Protein AF-A0A92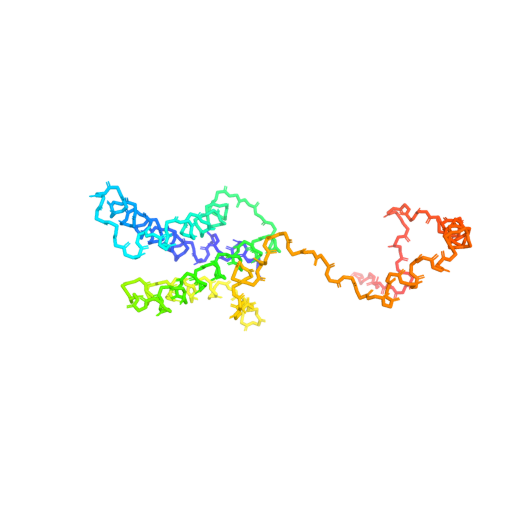8ZD63-F1 (afdb_monomer_lite)

Structure (mmCIF, N/CA/C/O backbone):
data_AF-A0A928ZD63-F1
#
_entry.id   AF-A0A928ZD63-F1
#
loop_
_atom_site.group_PDB
_atom_site.id
_atom_site.type_symbol
_atom_site.label_atom_id
_atom_site.label_alt_id
_atom_s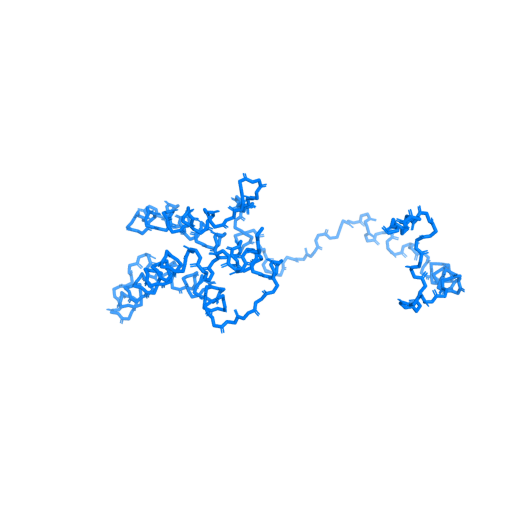ite.label_comp_id
_atom_site.label_asym_id
_atom_site.label_entity_id
_atom_site.label_seq_id
_atom_site.pdbx_PDB_ins_code
_atom_site.Cartn_x
_atom_site.Cartn_y
_atom_site.Cartn_z
_atom_site.occupancy
_atom_site.B_iso_or_equiv
_atom_site.auth_seq_id
_atom_site.auth_comp_id
_atom_site.auth_asym_id
_atom_site.auth_atom_id
_atom_site.pdbx_PDB_model_num
ATOM 1 N N . MET A 1 1 ? 11.138 9.498 -19.751 1.00 66.38 1 MET A N 1
ATOM 2 C CA . MET A 1 1 ? 11.953 9.773 -18.546 1.00 66.38 1 MET A CA 1
ATOM 3 C C . MET A 1 1 ? 11.825 8.551 -17.650 1.00 66.38 1 MET A C 1
ATOM 5 O O . MET A 1 1 ? 10.727 8.013 -17.604 1.00 66.38 1 MET A O 1
ATOM 9 N N . SER A 1 2 ? 12.910 8.056 -17.050 1.00 85.00 2 SER A N 1
ATOM 10 C CA . SER A 1 2 ? 12.847 6.852 -16.200 1.00 85.00 2 SER A CA 1
ATOM 11 C C . SER A 1 2 ? 11.986 7.124 -14.963 1.00 85.00 2 SER A C 1
ATOM 13 O O . SER A 1 2 ? 12.165 8.154 -14.314 1.00 85.00 2 SER A O 1
ATOM 15 N N . LEU A 1 3 ? 11.073 6.208 -14.628 1.00 84.75 3 LEU A N 1
ATOM 16 C CA . LEU A 1 3 ? 10.198 6.318 -13.454 1.00 84.75 3 LEU A CA 1
ATOM 17 C C . LEU A 1 3 ? 11.019 6.472 -12.169 1.00 84.75 3 LEU A C 1
ATOM 19 O O . LEU A 1 3 ? 10.741 7.334 -11.334 1.00 84.75 3 LEU A O 1
ATOM 23 N N . TYR A 1 4 ? 12.067 5.659 -12.025 1.00 85.69 4 TYR A N 1
ATOM 24 C CA . TYR A 1 4 ? 12.961 5.743 -10.877 1.00 85.69 4 TYR A CA 1
ATOM 25 C C . TYR A 1 4 ? 13.639 7.118 -10.785 1.00 85.69 4 TYR A C 1
ATOM 27 O O . TYR A 1 4 ? 13.755 7.685 -9.695 1.00 85.69 4 TYR A O 1
ATOM 35 N N . TYR A 1 5 ? 14.053 7.675 -11.925 1.00 86.69 5 TYR A N 1
ATOM 36 C CA . TYR A 1 5 ? 14.633 9.013 -11.987 1.00 86.69 5 TYR A CA 1
ATOM 37 C C . TYR A 1 5 ? 13.623 10.083 -11.558 1.00 86.69 5 TYR A C 1
ATOM 39 O O . TYR A 1 5 ? 13.934 10.880 -10.677 1.00 86.69 5 TYR A O 1
ATOM 47 N N . THR A 1 6 ? 12.400 10.055 -12.092 1.00 86.81 6 THR A N 1
ATOM 48 C CA . THR A 1 6 ? 11.335 11.001 -11.722 1.00 86.81 6 THR A CA 1
ATOM 49 C C . THR A 1 6 ? 11.040 10.967 -10.221 1.00 86.81 6 THR A C 1
ATOM 51 O O . THR A 1 6 ? 10.938 12.016 -9.589 1.00 86.81 6 THR A O 1
ATOM 54 N N . ILE A 1 7 ? 10.996 9.781 -9.604 1.00 88.19 7 ILE A N 1
ATOM 55 C CA . ILE A 1 7 ? 10.794 9.651 -8.151 1.00 88.19 7 ILE A CA 1
ATOM 56 C C . ILE A 1 7 ? 11.975 10.237 -7.361 1.00 88.19 7 ILE A C 1
ATOM 58 O O . ILE A 1 7 ? 11.770 10.910 -6.351 1.00 88.19 7 ILE A O 1
ATOM 62 N N . LYS A 1 8 ? 13.218 9.962 -7.774 1.00 87.25 8 LYS A N 1
ATOM 63 C CA . LYS A 1 8 ? 14.420 10.365 -7.022 1.00 87.25 8 LYS A CA 1
ATOM 64 C C . LYS A 1 8 ? 14.844 11.811 -7.231 1.00 87.25 8 LYS A C 1
ATOM 66 O O . LYS A 1 8 ? 15.512 12.348 -6.350 1.00 87.25 8 LYS A O 1
ATOM 71 N N . ILE A 1 9 ? 14.522 12.397 -8.375 1.00 87.94 9 ILE A N 1
ATOM 72 C CA . ILE A 1 9 ? 15.004 13.724 -8.765 1.00 87.94 9 ILE A CA 1
ATOM 73 C C . ILE A 1 9 ? 13.859 14.729 -8.651 1.00 87.94 9 ILE A C 1
ATOM 75 O O . ILE A 1 9 ? 13.972 15.686 -7.892 1.00 87.94 9 ILE A O 1
ATOM 79 N N . ASP A 1 10 ? 12.737 14.470 -9.324 1.00 88.94 10 ASP A N 1
ATOM 80 C CA . ASP A 1 10 ? 11.667 15.463 -9.481 1.00 88.94 10 ASP A CA 1
ATOM 81 C C . ASP A 1 10 ? 10.646 15.422 -8.334 1.00 88.94 10 ASP A C 1
ATOM 83 O O . ASP A 1 10 ? 10.121 16.451 -7.918 1.00 88.94 10 ASP A O 1
ATOM 87 N N . ARG A 1 11 ? 10.351 14.226 -7.811 1.00 90.75 11 ARG A N 1
ATOM 88 C CA . ARG A 1 11 ? 9.262 13.973 -6.845 1.00 90.75 11 ARG A CA 1
ATOM 89 C C . ARG A 1 11 ? 9.742 13.488 -5.477 1.00 90.75 11 ARG A C 1
ATOM 91 O O . ARG A 1 11 ? 8.980 12.921 -4.693 1.00 90.75 11 ARG A O 1
ATOM 98 N N . TRP A 1 12 ? 11.015 13.707 -5.162 1.00 92.75 12 TRP A N 1
ATOM 99 C CA . TRP A 1 12 ? 11.633 13.127 -3.970 1.00 92.75 12 TRP A CA 1
ATOM 100 C C . TRP A 1 12 ? 11.085 13.687 -2.653 1.00 92.75 12 TRP A C 1
ATOM 102 O O . TRP A 1 12 ? 10.971 12.947 -1.673 1.00 92.75 12 TRP A O 1
ATOM 112 N N . SER A 1 13 ? 10.733 14.976 -2.617 1.00 92.94 13 SER A N 1
ATOM 113 C CA . SER A 1 13 ? 10.070 15.612 -1.469 1.00 92.94 13 SER A CA 1
ATOM 114 C C . SER A 1 13 ? 8.718 14.967 -1.182 1.00 92.94 13 SER A C 1
ATOM 116 O O . SER A 1 13 ? 8.457 14.568 -0.046 1.00 92.94 13 SER A O 1
ATOM 118 N N . ASP A 1 14 ? 7.907 14.802 -2.226 1.00 92.44 14 ASP A N 1
ATOM 119 C CA . ASP A 1 14 ? 6.562 14.235 -2.153 1.00 92.44 14 ASP A CA 1
ATOM 120 C C . ASP A 1 14 ? 6.643 12.781 -1.682 1.00 92.44 14 ASP A C 1
ATOM 122 O O . ASP A 1 14 ? 5.949 12.368 -0.754 1.00 92.44 14 ASP A O 1
ATOM 126 N N . PHE A 1 15 ? 7.579 12.010 -2.243 1.00 92.56 15 PHE A N 1
ATOM 127 C CA . PHE A 1 15 ? 7.801 10.628 -1.833 1.00 92.56 15 PHE A CA 1
ATOM 128 C C . PHE A 1 15 ? 8.262 10.511 -0.372 1.00 92.56 15 PHE A C 1
ATOM 130 O O . PHE A 1 15 ? 7.762 9.661 0.367 1.00 92.56 15 PHE A O 1
ATOM 137 N N . LYS A 1 16 ? 9.170 11.382 0.089 1.00 93.62 16 LYS A N 1
ATOM 138 C CA . LYS A 1 16 ? 9.579 11.428 1.503 1.00 93.62 16 LYS A CA 1
ATOM 139 C C . LYS A 1 16 ? 8.411 11.753 2.429 1.00 93.62 16 LYS A C 1
ATOM 141 O O . LYS A 1 16 ? 8.299 11.111 3.472 1.00 93.62 16 LYS A O 1
ATOM 146 N N . SER A 1 17 ? 7.561 12.704 2.040 1.00 93.06 17 SER A N 1
ATOM 147 C CA . SER A 1 17 ? 6.352 13.062 2.785 1.00 93.06 17 SER A CA 1
ATOM 148 C C . SER A 1 17 ? 5.397 11.872 2.894 1.00 93.06 17 SER A C 1
ATOM 150 O O . SER A 1 17 ? 4.955 11.542 3.992 1.00 93.06 17 SER A O 1
ATOM 152 N N . VAL A 1 18 ? 5.174 11.132 1.802 1.00 93.19 18 VAL A N 1
ATOM 153 C CA . VAL A 1 18 ? 4.355 9.911 1.841 1.00 93.19 18 VAL A CA 1
ATOM 154 C C . VAL A 1 18 ? 4.926 8.896 2.833 1.00 93.19 18 VAL A C 1
ATOM 156 O O . VAL A 1 18 ? 4.207 8.365 3.680 1.00 93.19 18 VAL A O 1
ATOM 159 N N . VAL A 1 19 ? 6.235 8.640 2.773 1.00 93.00 19 VAL A N 1
ATOM 160 C CA . VAL A 1 19 ? 6.908 7.693 3.675 1.00 93.00 19 VAL A CA 1
ATOM 161 C C . VAL A 1 19 ? 6.800 8.123 5.140 1.00 93.00 19 VAL A C 1
ATOM 163 O O . VAL A 1 19 ? 6.591 7.263 6.001 1.00 93.00 19 VAL A O 1
ATOM 166 N N . SER A 1 20 ? 6.963 9.414 5.450 1.00 92.81 20 SER A N 1
ATOM 167 C CA . SER A 1 20 ? 6.849 9.915 6.825 1.00 92.81 20 SER A CA 1
ATOM 168 C C . SER A 1 20 ? 5.423 9.799 7.346 1.00 92.81 20 SER A C 1
ATOM 170 O O . SER A 1 20 ? 5.233 9.226 8.415 1.00 92.81 20 SER A O 1
ATOM 172 N N . THR A 1 21 ? 4.423 10.214 6.568 1.00 92.69 21 THR A N 1
ATOM 173 C CA . THR A 1 21 ? 3.015 10.149 6.984 1.00 92.69 21 THR A CA 1
ATOM 174 C C . THR A 1 21 ? 2.558 8.707 7.206 1.00 92.69 21 THR A C 1
ATOM 176 O O . THR A 1 21 ? 1.912 8.406 8.207 1.00 92.69 21 THR A O 1
ATOM 179 N N . VAL A 1 22 ? 2.962 7.759 6.350 1.00 91.75 22 VAL A N 1
ATOM 180 C CA . VAL A 1 22 ? 2.666 6.331 6.580 1.00 91.75 22 VAL A CA 1
ATOM 181 C C . VAL A 1 22 ? 3.307 5.829 7.883 1.00 91.75 22 VAL A C 1
ATOM 183 O O . VAL A 1 22 ? 2.700 5.033 8.604 1.00 91.75 22 VAL A O 1
ATOM 186 N N . LYS A 1 23 ? 4.525 6.277 8.215 1.00 91.81 23 LYS A N 1
ATOM 187 C CA . LYS A 1 23 ? 5.194 5.918 9.477 1.00 91.81 23 LYS A CA 1
ATOM 188 C C . LYS A 1 23 ? 4.517 6.543 10.697 1.00 91.81 23 LYS A C 1
ATOM 190 O O . LYS A 1 23 ? 4.450 5.878 11.727 1.00 91.81 23 LYS A O 1
ATOM 195 N N . GLU A 1 24 ? 4.012 7.765 10.586 1.00 92.44 24 GLU A N 1
ATOM 196 C CA . GLU A 1 24 ? 3.244 8.433 11.644 1.00 92.44 24 GLU A CA 1
ATOM 197 C C . GLU A 1 24 ? 1.957 7.664 11.951 1.00 92.44 24 GLU A C 1
ATOM 199 O O . GLU A 1 24 ? 1.747 7.276 13.100 1.00 92.44 24 GLU A O 1
ATOM 204 N N . ILE A 1 25 ? 1.178 7.310 10.920 1.00 89.81 25 ILE A N 1
ATOM 205 C CA . ILE A 1 25 ? -0.022 6.468 11.071 1.00 89.81 25 ILE A CA 1
ATOM 206 C C . ILE A 1 25 ? 0.349 5.126 11.721 1.00 89.81 25 ILE A C 1
ATOM 208 O O . ILE A 1 25 ? -0.327 4.662 12.640 1.00 89.81 25 ILE A O 1
ATOM 212 N N . ALA A 1 26 ? 1.456 4.504 11.298 1.00 88.75 26 ALA A N 1
ATOM 213 C CA . ALA A 1 26 ? 1.931 3.255 11.894 1.00 88.75 26 ALA A CA 1
ATOM 214 C C . ALA A 1 26 ? 2.243 3.390 13.389 1.00 88.75 26 ALA A C 1
ATOM 216 O O . ALA A 1 26 ? 1.977 2.468 14.162 1.00 88.75 26 ALA A O 1
ATOM 217 N N . GLU A 1 27 ? 2.845 4.505 13.791 1.00 89.38 27 GLU A N 1
ATOM 218 C CA . GLU A 1 27 ? 3.225 4.759 15.174 1.00 89.38 27 GLU A CA 1
ATOM 219 C C . GLU A 1 27 ? 2.002 5.058 16.047 1.00 89.38 27 GLU A C 1
ATOM 221 O O . GLU A 1 27 ? 1.912 4.534 17.158 1.00 89.38 27 GLU A O 1
ATOM 226 N N . GLU A 1 28 ? 1.026 5.815 15.540 1.00 87.81 28 GLU A N 1
ATOM 227 C CA . GLU A 1 28 ? -0.264 6.020 16.212 1.00 87.81 28 GLU A CA 1
ATOM 228 C C . GLU A 1 28 ? -0.991 4.693 16.441 1.00 87.81 28 GLU A C 1
ATOM 230 O O . GLU A 1 28 ? -1.309 4.340 17.580 1.00 87.81 28 GLU A O 1
ATOM 235 N N . VAL A 1 29 ? -1.146 3.899 15.381 1.00 86.38 29 VAL A N 1
ATOM 236 C CA . VAL A 1 29 ? -1.795 2.583 15.426 1.00 86.38 29 VAL A CA 1
ATOM 237 C C . VAL A 1 29 ? -1.083 1.632 16.401 1.00 86.38 29 VAL A C 1
ATOM 239 O O . VAL A 1 29 ? -1.727 0.890 17.147 1.00 86.38 29 VAL A O 1
ATOM 242 N N . ARG A 1 30 ? 0.255 1.671 16.467 1.00 83.38 30 ARG A N 1
ATOM 243 C CA . ARG A 1 30 ? 1.039 0.884 17.439 1.00 83.38 30 ARG A CA 1
ATOM 244 C C . ARG A 1 30 ? 0.861 1.360 18.874 1.00 83.38 30 ARG A C 1
ATOM 246 O O . ARG A 1 30 ? 0.800 0.518 19.773 1.00 83.38 30 ARG A O 1
ATOM 253 N N . LYS A 1 31 ? 0.830 2.674 19.112 1.00 84.62 31 LYS A N 1
ATOM 254 C CA . LYS A 1 31 ? 0.607 3.246 20.448 1.00 84.62 31 LYS A CA 1
ATOM 255 C C . LYS A 1 31 ? -0.757 2.828 20.985 1.00 84.62 31 LYS A C 1
ATOM 257 O O . LYS A 1 31 ? -0.835 2.406 22.138 1.00 84.62 31 LYS A O 1
ATOM 262 N N . GLU A 1 32 ? -1.789 2.867 20.148 1.00 79.69 32 GLU A N 1
ATOM 263 C CA . GLU A 1 32 ? -3.134 2.393 20.494 1.00 79.69 32 GLU A CA 1
ATOM 264 C C . GLU A 1 32 ? -3.134 0.900 20.826 1.00 79.69 32 GLU A C 1
ATOM 266 O O . GLU A 1 32 ? -3.535 0.510 21.923 1.00 79.69 32 GLU A O 1
ATOM 271 N N . TYR A 1 33 ? -2.544 0.073 19.957 1.00 77.44 33 TYR A N 1
ATOM 272 C CA . TYR A 1 33 ? -2.446 -1.369 20.187 1.00 77.44 33 TYR A CA 1
ATOM 273 C C . TYR A 1 33 ? -1.728 -1.719 21.507 1.00 77.44 33 TYR A C 1
ATOM 275 O O . TYR A 1 33 ? -2.166 -2.594 22.259 1.00 77.44 33 TYR A O 1
ATOM 283 N N . ARG A 1 34 ? -0.621 -1.025 21.823 1.00 77.81 34 ARG A N 1
ATOM 284 C CA . ARG A 1 34 ? 0.177 -1.254 23.045 1.00 77.81 34 ARG A CA 1
ATOM 285 C C . ARG A 1 34 ? -0.541 -0.839 24.326 1.00 77.81 34 ARG A C 1
ATOM 287 O O . ARG A 1 34 ? -0.326 -1.472 25.357 1.00 77.81 34 ARG A O 1
ATOM 294 N N . ARG A 1 35 ? -1.394 0.188 24.283 1.00 73.44 35 ARG A N 1
ATOM 295 C CA . ARG A 1 35 ? -2.125 0.698 25.458 1.00 73.44 35 ARG A CA 1
ATOM 296 C C . ARG A 1 35 ? -3.245 -0.234 25.944 1.00 73.44 35 ARG A C 1
ATOM 298 O O . ARG A 1 35 ? -3.932 0.115 26.895 1.00 73.44 35 ARG A O 1
ATOM 305 N N . LYS A 1 36 ? -3.449 -1.405 25.319 1.00 57.50 36 LYS A N 1
ATOM 306 C CA . LYS A 1 36 ? -4.564 -2.351 25.564 1.00 57.50 36 LYS A CA 1
ATOM 307 C C . LYS A 1 36 ? -5.971 -1.765 25.357 1.00 57.50 36 LYS A C 1
ATOM 309 O O . LYS A 1 36 ? -6.936 -2.520 25.401 1.00 57.50 36 LYS A O 1
ATOM 314 N N . GLN A 1 37 ? -6.092 -0.477 25.041 1.00 58.62 37 GLN A N 1
ATOM 315 C CA . GLN A 1 37 ? -7.257 0.118 24.396 1.00 58.62 37 GLN A CA 1
ATOM 316 C C . GLN A 1 37 ? -7.235 -0.294 22.926 1.00 58.62 37 GLN A C 1
ATOM 318 O O . GLN A 1 37 ? -6.810 0.466 22.061 1.00 58.62 37 GLN A O 1
ATOM 323 N N . LYS A 1 38 ? -7.608 -1.547 22.649 1.00 58.19 38 LYS A N 1
ATOM 324 C CA . LYS A 1 38 ? -7.731 -2.037 21.276 1.00 58.19 38 LYS A CA 1
ATOM 325 C C . LYS A 1 38 ? -8.905 -1.316 20.615 1.00 58.19 38 LYS A C 1
ATOM 327 O O . LYS A 1 38 ? -10.036 -1.787 20.677 1.00 58.19 38 LYS A O 1
ATOM 332 N N . THR A 1 39 ? -8.637 -0.162 20.017 1.00 65.06 39 THR A N 1
ATOM 333 C CA . THR A 1 39 ? -9.534 0.445 19.036 1.00 65.06 39 THR A CA 1
ATOM 334 C C . THR A 1 39 ? -9.648 -0.517 17.857 1.00 65.06 39 THR A C 1
ATOM 336 O O . THR A 1 39 ? -8.679 -1.216 17.531 1.00 65.06 39 THR A O 1
ATOM 339 N N . LEU A 1 40 ? -10.820 -0.581 17.228 1.00 65.75 40 LEU A N 1
ATOM 340 C CA . LEU A 1 40 ? -11.075 -1.444 16.072 1.00 65.75 40 LEU A CA 1
ATOM 341 C C . LEU A 1 40 ? -10.011 -1.214 14.978 1.00 65.75 40 LEU A C 1
ATOM 343 O O . LEU A 1 40 ? -9.402 -2.160 14.474 1.00 65.75 40 LEU A O 1
ATOM 347 N N . VAL A 1 41 ? -9.660 0.058 14.755 1.00 71.25 41 VAL A N 1
ATOM 348 C CA . VAL A 1 41 ? -8.564 0.514 13.884 1.00 71.25 41 VAL A CA 1
ATOM 349 C C . VAL A 1 41 ? -7.229 -0.160 14.198 1.00 71.25 41 VAL A C 1
ATOM 351 O O . VAL A 1 41 ? -6.537 -0.618 13.290 1.00 71.25 41 VAL A O 1
ATOM 354 N N . SER A 1 42 ? -6.850 -0.259 15.474 1.00 71.81 42 SER A N 1
ATOM 355 C CA . SER A 1 42 ? -5.568 -0.852 15.865 1.00 71.81 42 SER A CA 1
ATOM 356 C C . SER A 1 42 ? -5.493 -2.362 15.614 1.00 71.81 42 SER A C 1
ATOM 358 O O . SER A 1 42 ? -4.406 -2.906 15.427 1.00 71.81 42 SER A O 1
ATOM 360 N N . MET A 1 43 ? -6.630 -3.060 15.574 1.00 70.69 43 MET A N 1
ATOM 361 C CA . MET A 1 43 ? -6.667 -4.488 15.244 1.00 70.69 43 MET A CA 1
ATOM 362 C C . MET A 1 43 ? -6.609 -4.724 13.734 1.00 70.69 43 MET A C 1
ATOM 364 O O . MET A 1 43 ? -5.946 -5.664 13.295 1.00 70.69 43 MET A O 1
ATOM 368 N N . ILE A 1 44 ? -7.237 -3.836 12.964 1.00 77.19 44 ILE A N 1
ATOM 369 C CA . ILE A 1 44 ? -7.309 -3.897 11.502 1.00 77.19 44 ILE A CA 1
ATOM 370 C C . ILE A 1 44 ? -5.980 -3.450 10.873 1.00 77.19 44 ILE A C 1
ATOM 372 O O . ILE A 1 44 ? -5.367 -4.169 10.088 1.00 77.19 44 ILE A O 1
ATOM 376 N N . ALA A 1 45 ? -5.455 -2.289 11.270 1.00 79.25 45 ALA A N 1
ATOM 377 C CA . ALA A 1 45 ? -4.438 -1.584 10.494 1.00 79.25 45 ALA A CA 1
ATOM 378 C C . ALA A 1 45 ? -2.976 -1.997 10.777 1.00 79.25 45 ALA A C 1
ATOM 380 O O . ALA A 1 45 ? -2.099 -1.756 9.945 1.00 79.25 45 ALA A O 1
ATOM 381 N N . VAL A 1 46 ? -2.665 -2.658 11.904 1.00 80.31 46 VAL A N 1
ATOM 382 C CA . VAL A 1 46 ? -1.266 -2.961 12.302 1.00 80.31 46 VAL A CA 1
ATOM 383 C C . VAL A 1 46 ? -0.508 -3.786 11.254 1.00 80.31 46 VAL A C 1
ATOM 385 O O . VAL A 1 46 ? 0.644 -3.473 10.929 1.00 80.31 46 VAL A O 1
ATOM 388 N N . ARG A 1 47 ? -1.114 -4.865 10.741 1.00 81.50 47 ARG A N 1
ATOM 389 C CA . ARG A 1 47 ? -0.466 -5.743 9.750 1.00 81.50 47 ARG A CA 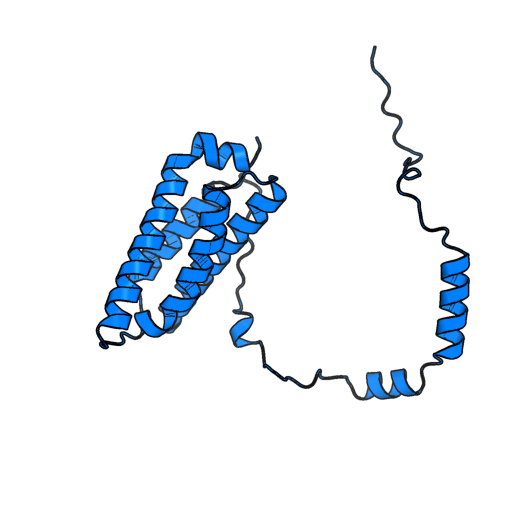1
ATOM 390 C C . ARG A 1 47 ? -0.433 -5.104 8.354 1.00 81.50 47 ARG A C 1
ATOM 392 O O . ARG A 1 47 ? 0.665 -5.064 7.787 1.00 81.50 47 ARG A O 1
ATOM 399 N N . PRO A 1 48 ? -1.546 -4.561 7.819 1.00 84.31 48 PRO A N 1
ATOM 400 C CA . PRO A 1 48 ? -1.549 -3.887 6.522 1.00 84.31 48 PRO A CA 1
ATOM 401 C C . PRO A 1 48 ? -0.558 -2.722 6.437 1.00 84.31 48 PRO A C 1
ATOM 403 O O . PRO A 1 48 ? 0.201 -2.647 5.472 1.00 84.31 48 PRO A O 1
ATOM 406 N N . ILE A 1 49 ? -0.455 -1.875 7.471 1.00 86.25 49 ILE A N 1
ATOM 407 C CA . ILE A 1 49 ? 0.475 -0.732 7.461 1.00 86.25 49 ILE A CA 1
ATOM 408 C C . ILE A 1 49 ? 1.932 -1.186 7.337 1.00 86.25 49 ILE A C 1
ATOM 410 O O . ILE A 1 49 ? 2.703 -0.617 6.562 1.00 86.25 49 ILE A O 1
ATOM 414 N N . LYS A 1 50 ? 2.334 -2.254 8.039 1.00 85.75 50 LYS A N 1
ATOM 415 C CA . LYS A 1 50 ? 3.692 -2.808 7.893 1.00 85.75 50 LYS A CA 1
ATOM 416 C C . LYS A 1 50 ? 3.954 -3.272 6.456 1.00 85.75 50 LYS A C 1
ATOM 418 O O . LYS A 1 50 ? 5.063 -3.102 5.946 1.00 85.75 50 LYS A O 1
ATOM 423 N N . ALA A 1 51 ? 2.938 -3.836 5.813 1.00 85.69 51 ALA A N 1
ATOM 424 C CA . ALA A 1 51 ? 3.024 -4.305 4.441 1.00 85.69 51 ALA A CA 1
ATOM 425 C C . ALA A 1 51 ? 3.058 -3.158 3.410 1.00 85.69 51 ALA A C 1
ATOM 427 O O . ALA A 1 51 ? 3.621 -3.350 2.338 1.00 85.69 51 ALA A O 1
ATOM 428 N N . ILE A 1 52 ? 2.533 -1.971 3.742 1.00 88.88 52 ILE A N 1
ATOM 429 C CA . ILE A 1 52 ? 2.681 -0.732 2.954 1.00 88.88 52 ILE A CA 1
ATOM 430 C C . ILE A 1 52 ? 4.097 -0.154 3.099 1.00 88.88 52 ILE A C 1
ATOM 432 O O . ILE A 1 52 ? 4.718 0.242 2.115 1.00 88.88 52 ILE A O 1
ATOM 436 N N . ILE A 1 53 ? 4.643 -0.129 4.321 1.00 88.94 53 ILE A N 1
ATOM 437 C CA . ILE A 1 53 ? 5.973 0.447 4.593 1.00 88.94 53 ILE A CA 1
ATOM 438 C C . ILE A 1 53 ? 7.082 -0.306 3.851 1.00 88.94 53 ILE A C 1
ATOM 440 O O . ILE A 1 53 ? 8.062 0.310 3.431 1.00 88.94 53 ILE A O 1
ATOM 444 N N . SER A 1 54 ? 6.956 -1.626 3.700 1.00 89.44 54 SER A N 1
ATOM 445 C CA . SER A 1 54 ? 7.980 -2.468 3.071 1.00 89.44 54 SER A CA 1
ATOM 446 C C . SER A 1 54 ? 8.356 -2.027 1.642 1.00 89.44 54 SER A C 1
ATOM 448 O O . SER A 1 54 ? 9.522 -1.675 1.450 1.00 89.44 54 SER A O 1
ATOM 450 N N . PRO A 1 55 ? 7.436 -1.970 0.657 1.00 87.19 55 PRO A N 1
ATOM 451 C CA . PRO A 1 55 ? 7.771 -1.537 -0.701 1.00 87.19 55 PRO A CA 1
ATOM 452 C C . PRO A 1 55 ? 8.271 -0.087 -0.760 1.00 87.19 55 PRO A C 1
ATOM 454 O O . PRO A 1 55 ? 9.227 0.202 -1.478 1.00 87.19 55 PRO A O 1
ATOM 457 N N . LEU A 1 56 ? 7.701 0.815 0.047 1.00 88.94 56 LEU A N 1
ATOM 458 C CA . LEU A 1 56 ? 8.149 2.210 0.124 1.00 88.94 56 LEU A CA 1
ATOM 459 C C . LEU A 1 56 ? 9.587 2.332 0.651 1.00 88.94 56 LEU A C 1
ATOM 461 O O . LEU A 1 56 ? 10.389 3.106 0.134 1.00 88.94 56 LEU A O 1
ATOM 465 N N . SER A 1 57 ? 9.940 1.534 1.660 1.00 88.06 57 SER A N 1
ATOM 466 C CA . SER A 1 57 ? 11.292 1.516 2.230 1.00 88.06 57 SER A CA 1
ATOM 467 C C . SER A 1 57 ? 12.316 0.951 1.246 1.00 88.06 57 SER A C 1
ATOM 469 O O . SER A 1 57 ? 13.443 1.439 1.189 1.00 88.06 57 SER A O 1
ATOM 471 N N . LEU A 1 58 ? 11.929 -0.040 0.437 1.00 88.44 58 LEU A N 1
ATOM 472 C CA . LEU A 1 58 ? 12.784 -0.568 -0.626 1.00 88.44 58 LEU A CA 1
ATOM 473 C C . LEU A 1 58 ? 13.083 0.512 -1.673 1.00 88.44 58 LEU A C 1
ATOM 475 O O . LEU A 1 58 ? 14.251 0.783 -1.948 1.00 88.44 58 LEU A O 1
ATOM 479 N N . LEU A 1 59 ? 12.051 1.196 -2.176 1.00 87.75 59 LEU A N 1
ATOM 480 C CA . LEU A 1 59 ? 12.191 2.319 -3.115 1.00 87.75 59 LEU A CA 1
ATOM 481 C C . LEU A 1 59 ? 13.019 3.486 -2.541 1.00 87.75 59 LEU A C 1
ATOM 483 O O . LEU A 1 59 ? 13.754 4.161 -3.267 1.00 87.75 59 LEU A O 1
ATOM 487 N N . MET A 1 60 ? 12.944 3.731 -1.229 1.00 87.19 60 MET A N 1
ATOM 488 C CA . MET A 1 60 ? 13.788 4.725 -0.555 1.00 87.19 60 MET A CA 1
ATOM 489 C C . MET A 1 60 ? 15.277 4.365 -0.623 1.00 87.19 60 MET A C 1
ATOM 491 O O . MET A 1 60 ? 16.092 5.249 -0.897 1.00 87.19 60 MET A O 1
ATOM 495 N N . ASN A 1 61 ? 15.628 3.099 -0.401 1.00 85.38 61 ASN A N 1
ATOM 496 C CA . ASN A 1 61 ? 17.003 2.697 -0.092 1.00 85.38 61 ASN A CA 1
ATOM 497 C C . ASN A 1 61 ? 17.784 2.129 -1.284 1.00 85.38 61 ASN A C 1
ATOM 499 O O . ASN A 1 61 ? 19.013 2.152 -1.262 1.00 85.38 61 ASN A O 1
ATOM 503 N N . HIS A 1 62 ? 17.105 1.628 -2.317 1.00 86.31 62 HIS A N 1
ATOM 504 C CA . HIS A 1 62 ? 17.753 0.912 -3.416 1.00 86.31 62 HIS A CA 1
ATOM 505 C C . HIS A 1 62 ? 17.443 1.518 -4.785 1.00 86.31 62 HIS A C 1
ATOM 507 O O . HIS A 1 62 ? 16.417 2.168 -4.987 1.00 86.31 62 HIS A O 1
ATOM 513 N N . ARG A 1 63 ? 18.355 1.275 -5.733 1.00 85.06 63 ARG A N 1
ATOM 514 C CA . ARG A 1 63 ? 18.144 1.527 -7.162 1.00 85.06 63 ARG A CA 1
ATOM 515 C C . ARG A 1 63 ? 17.448 0.317 -7.773 1.00 85.06 63 ARG A C 1
ATOM 517 O O . ARG A 1 63 ? 17.909 -0.805 -7.584 1.00 85.06 63 ARG A O 1
ATOM 524 N N . TYR A 1 64 ? 16.377 0.562 -8.513 1.00 87.00 64 TYR A N 1
ATOM 525 C CA . TYR A 1 64 ? 15.610 -0.466 -9.209 1.00 87.00 64 TYR A CA 1
ATOM 526 C C . TYR A 1 64 ? 15.493 -0.121 -10.691 1.00 87.00 64 TYR A C 1
ATOM 528 O O . TYR A 1 64 ? 15.601 1.047 -11.064 1.00 87.00 64 TYR A O 1
ATOM 536 N N . SER A 1 65 ? 15.264 -1.136 -11.527 1.00 90.44 65 SER A N 1
ATOM 537 C CA . SER A 1 65 ? 14.767 -0.909 -12.884 1.00 90.44 65 SER A CA 1
ATOM 538 C C . SER A 1 65 ? 13.390 -0.246 -12.829 1.00 90.44 65 SER A C 1
ATOM 540 O O . SER A 1 65 ? 12.674 -0.383 -11.834 1.00 90.44 65 SER A O 1
ATOM 542 N N . ASP A 1 66 ? 12.999 0.444 -13.898 1.00 86.69 66 ASP A N 1
ATOM 543 C CA . ASP A 1 66 ? 11.696 1.115 -13.952 1.00 86.69 66 ASP A CA 1
ATOM 544 C C . ASP A 1 66 ? 10.533 0.131 -13.769 1.00 86.69 66 ASP A C 1
ATOM 546 O O . ASP A 1 66 ? 9.598 0.425 -13.031 1.00 86.69 66 ASP A O 1
ATOM 550 N N . GLU A 1 67 ? 10.633 -1.077 -14.328 1.00 89.50 67 GLU A N 1
ATOM 551 C CA . GLU A 1 67 ? 9.641 -2.141 -14.135 1.00 89.50 67 GLU A CA 1
ATOM 552 C C . GLU A 1 67 ? 9.536 -2.580 -12.663 1.00 89.50 67 GLU A C 1
ATOM 554 O O . GLU A 1 67 ? 8.444 -2.687 -12.102 1.00 89.50 67 GLU A O 1
ATOM 559 N N . ALA A 1 68 ? 10.671 -2.793 -11.991 1.00 88.50 68 ALA A N 1
ATOM 560 C CA . ALA A 1 68 ? 10.672 -3.156 -10.577 1.00 88.50 68 ALA A CA 1
ATOM 561 C C . ALA A 1 68 ? 10.162 -2.002 -9.697 1.00 88.50 68 ALA A C 1
ATOM 563 O O . ALA A 1 68 ? 9.421 -2.239 -8.740 1.00 88.50 68 ALA A O 1
ATOM 564 N N . ALA A 1 69 ? 10.506 -0.757 -10.035 1.00 89.06 69 ALA A N 1
ATOM 565 C CA . ALA A 1 69 ? 10.009 0.426 -9.344 1.00 89.06 69 ALA A CA 1
ATOM 566 C C . ALA A 1 69 ? 8.489 0.578 -9.508 1.00 89.06 69 ALA A C 1
ATOM 568 O O . ALA A 1 69 ? 7.788 0.818 -8.522 1.00 89.06 69 ALA A O 1
ATOM 569 N N . PHE A 1 70 ? 7.977 0.351 -10.719 1.00 90.19 70 PHE A N 1
ATOM 570 C CA . PHE A 1 70 ? 6.550 0.340 -11.025 1.00 90.19 70 PHE A CA 1
ATOM 571 C C . PHE A 1 70 ? 5.807 -0.728 -10.219 1.00 90.19 70 PHE A C 1
ATOM 573 O O . PHE A 1 70 ? 4.775 -0.439 -9.613 1.00 90.19 70 PHE A O 1
ATOM 580 N N . ASN A 1 71 ? 6.351 -1.945 -10.140 1.00 89.94 71 ASN A N 1
ATOM 581 C CA . ASN A 1 71 ? 5.759 -3.038 -9.367 1.00 89.94 71 ASN A CA 1
ATOM 582 C C . ASN A 1 71 ? 5.714 -2.729 -7.861 1.00 89.94 71 ASN A C 1
ATOM 584 O O . ASN A 1 71 ? 4.702 -2.983 -7.202 1.00 89.94 71 ASN A O 1
ATOM 588 N N . LEU A 1 72 ? 6.783 -2.148 -7.305 1.00 90.88 72 LEU A N 1
ATOM 589 C CA . LEU A 1 72 ? 6.824 -1.736 -5.898 1.00 90.88 72 LEU A CA 1
ATOM 590 C C . LEU A 1 72 ? 5.826 -0.610 -5.605 1.00 90.88 72 LEU A C 1
ATOM 592 O O . LEU A 1 72 ? 5.118 -0.672 -4.598 1.00 90.88 72 LEU A O 1
ATOM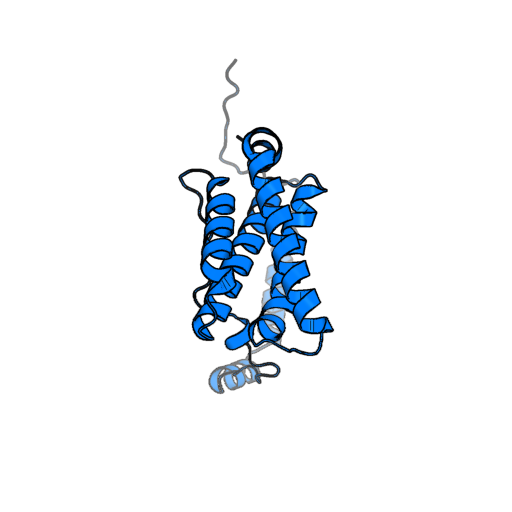 596 N N . LEU A 1 73 ? 5.740 0.387 -6.487 1.00 91.06 73 LEU A N 1
ATOM 597 C CA . LEU A 1 73 ? 4.811 1.507 -6.349 1.00 91.06 73 LEU A CA 1
ATOM 598 C C . LEU A 1 73 ? 3.358 1.037 -6.473 1.00 91.06 73 LEU A C 1
ATOM 600 O O . LEU A 1 73 ? 2.543 1.337 -5.604 1.00 91.06 73 LEU A O 1
ATOM 604 N N . SER A 1 74 ? 3.055 0.216 -7.479 1.00 89.62 74 SER A N 1
ATOM 605 C CA . SER A 1 74 ? 1.737 -0.399 -7.666 1.00 89.62 74 SER A CA 1
ATOM 606 C C . SER A 1 74 ? 1.324 -1.233 -6.454 1.00 89.62 74 SER A C 1
ATOM 608 O O . SER A 1 74 ? 0.200 -1.112 -5.969 1.00 89.62 74 SER A O 1
ATOM 610 N N . SER A 1 75 ? 2.243 -2.032 -5.903 1.00 89.44 75 SER A N 1
ATOM 611 C CA . SER A 1 75 ? 2.015 -2.804 -4.675 1.00 89.44 75 SER A CA 1
ATOM 612 C C . SER A 1 75 ? 1.713 -1.900 -3.475 1.00 89.44 75 SER A C 1
ATOM 614 O O . SER A 1 75 ? 0.786 -2.182 -2.716 1.00 89.44 75 SER A O 1
ATOM 616 N N . ALA A 1 76 ? 2.447 -0.795 -3.308 1.00 90.19 76 ALA A N 1
ATOM 617 C CA . ALA A 1 76 ? 2.195 0.167 -2.236 1.00 90.19 76 ALA A CA 1
ATOM 618 C C . ALA A 1 76 ? 0.812 0.825 -2.377 1.00 90.19 76 ALA A C 1
ATOM 620 O O . ALA A 1 76 ? 0.043 0.826 -1.417 1.00 90.19 76 ALA A O 1
ATOM 621 N N . VAL A 1 77 ? 0.470 1.313 -3.574 1.00 90.69 77 VAL A N 1
ATOM 622 C CA . VAL A 1 77 ? -0.825 1.946 -3.875 1.00 90.69 77 VAL A CA 1
ATOM 623 C C . VAL A 1 77 ? -1.983 0.985 -3.619 1.00 90.69 77 VAL A C 1
ATOM 625 O O . VAL A 1 77 ? -2.922 1.347 -2.910 1.00 90.69 77 VAL A O 1
ATOM 628 N N . ARG A 1 78 ? -1.902 -0.257 -4.118 1.00 88.06 78 ARG A N 1
ATOM 629 C CA . ARG A 1 78 ? -2.932 -1.282 -3.878 1.00 88.06 78 ARG A CA 1
ATOM 630 C C . ARG A 1 78 ? -3.139 -1.528 -2.390 1.00 88.06 78 ARG A C 1
ATOM 632 O O . ARG A 1 78 ? -4.266 -1.488 -1.920 1.00 88.06 78 ARG A O 1
ATOM 639 N N . ARG A 1 79 ? -2.059 -1.715 -1.627 1.00 88.81 79 ARG A N 1
ATOM 640 C CA . ARG A 1 79 ? -2.145 -1.974 -0.179 1.00 88.81 79 ARG A CA 1
ATOM 641 C C . ARG A 1 79 ? -2.721 -0.791 0.600 1.00 88.81 79 ARG A C 1
ATOM 643 O O . ARG A 1 79 ? -3.480 -1.014 1.538 1.00 88.81 79 ARG A O 1
ATOM 650 N N . ILE A 1 80 ? -2.381 0.442 0.220 1.00 89.62 80 ILE A N 1
ATOM 651 C CA . ILE A 1 80 ? -2.966 1.657 0.808 1.00 89.62 80 ILE A CA 1
ATOM 652 C C . ILE A 1 80 ? -4.468 1.709 0.519 1.00 89.62 80 ILE A C 1
ATOM 654 O O . ILE A 1 80 ? -5.256 1.959 1.429 1.00 89.62 80 ILE A O 1
ATOM 658 N N . HIS A 1 81 ? -4.865 1.437 -0.725 1.00 89.25 81 HIS A N 1
ATOM 659 C CA . HIS A 1 81 ? -6.267 1.443 -1.124 1.00 89.25 81 HIS A CA 1
ATOM 660 C C . HIS A 1 81 ? -7.078 0.356 -0.407 1.00 89.25 81 HIS A C 1
ATOM 662 O O . HIS A 1 81 ? -8.120 0.664 0.164 1.00 89.25 81 HIS A O 1
ATOM 668 N N . CYS A 1 82 ? -6.574 -0.881 -0.352 1.00 86.88 82 CYS A N 1
ATOM 669 C CA . CYS A 1 82 ? -7.235 -1.974 0.363 1.00 86.88 82 CYS A CA 1
ATOM 670 C C . CYS A 1 82 ? -7.403 -1.659 1.853 1.00 86.88 82 CYS A C 1
ATOM 672 O O . CYS A 1 82 ? -8.478 -1.882 2.393 1.00 86.88 82 CYS A O 1
ATOM 674 N N . LEU A 1 83 ? -6.386 -1.082 2.507 1.00 88.19 83 LEU A N 1
ATOM 675 C CA . LEU A 1 83 ? -6.507 -0.670 3.907 1.00 88.19 83 LEU A CA 1
ATOM 676 C C . LEU A 1 83 ? -7.567 0.427 4.093 1.00 88.19 83 LEU A C 1
ATOM 678 O O . LEU A 1 83 ? -8.321 0.391 5.061 1.00 88.19 83 LEU A O 1
ATOM 682 N N . ALA A 1 84 ? -7.639 1.400 3.182 1.00 88.69 84 ALA A N 1
ATOM 683 C CA . ALA A 1 84 ? -8.658 2.444 3.246 1.00 88.69 84 ALA A CA 1
ATOM 684 C C . ALA A 1 84 ? -10.077 1.863 3.112 1.00 88.69 84 ALA A C 1
ATOM 686 O O . ALA A 1 84 ? -10.956 2.243 3.882 1.00 88.69 84 ALA A O 1
ATOM 687 N N . LEU A 1 85 ? -10.281 0.919 2.185 1.00 85.38 85 LEU A N 1
ATOM 688 C CA . LEU A 1 85 ? -11.552 0.204 2.020 1.00 85.38 85 LEU A CA 1
ATOM 689 C C . LEU A 1 85 ? -11.898 -0.650 3.244 1.00 85.38 85 LEU A C 1
ATOM 691 O O . LEU A 1 85 ? -13.044 -0.665 3.683 1.00 85.38 85 LEU A O 1
ATOM 695 N N . GLU A 1 86 ? -10.916 -1.344 3.818 1.00 83.75 86 GLU A N 1
ATOM 696 C CA . GLU A 1 86 ? -11.118 -2.178 5.004 1.00 83.75 86 GLU A CA 1
ATOM 697 C C . GLU A 1 86 ? -11.549 -1.329 6.208 1.00 83.75 86 GLU A C 1
ATOM 699 O O . GLU A 1 86 ? -12.505 -1.683 6.898 1.00 83.75 86 GLU A O 1
ATOM 704 N N . LEU A 1 87 ? -10.919 -0.172 6.427 1.00 85.44 87 LEU A N 1
ATOM 705 C CA . LEU A 1 87 ? -11.325 0.769 7.476 1.00 85.44 87 LEU A CA 1
ATOM 706 C C . LEU A 1 87 ? -12.741 1.316 7.241 1.00 85.44 87 LEU A C 1
ATOM 708 O O . LEU A 1 87 ? -13.559 1.312 8.158 1.00 85.44 87 LEU A O 1
ATOM 712 N N . GLU A 1 88 ? -13.061 1.703 6.006 1.00 85.06 88 GLU A N 1
ATOM 71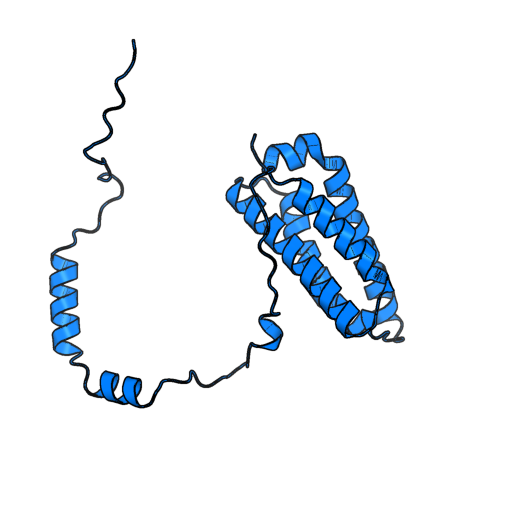3 C CA . GLU A 1 88 ? -14.384 2.220 5.637 1.00 85.06 88 GLU A CA 1
ATOM 714 C C . GLU A 1 88 ? -15.491 1.167 5.807 1.00 85.06 88 GLU A C 1
ATOM 716 O O . GLU A 1 88 ? -16.547 1.475 6.356 1.00 85.06 88 GLU A O 1
ATOM 721 N N . SER A 1 89 ? -15.232 -0.094 5.438 1.00 83.31 89 SER A N 1
ATOM 722 C CA . SER A 1 89 ? -16.167 -1.216 5.646 1.00 83.31 89 SER A CA 1
ATOM 723 C C . SER A 1 89 ? -16.476 -1.482 7.123 1.00 83.31 89 SER A C 1
ATOM 725 O O . SER A 1 89 ? -17.521 -2.030 7.466 1.00 83.31 89 SER A O 1
ATOM 727 N N . ASN A 1 90 ? -15.568 -1.050 7.997 1.00 82.69 90 ASN A N 1
ATOM 728 C CA . ASN A 1 90 ? -15.663 -1.144 9.442 1.00 82.69 90 ASN A CA 1
ATOM 729 C C . ASN A 1 90 ? -16.162 0.163 10.095 1.00 82.69 90 ASN A C 1
ATOM 731 O O . ASN A 1 90 ? -16.102 0.292 11.316 1.00 82.69 90 ASN A O 1
ATOM 735 N N . TYR A 1 91 ? -16.665 1.116 9.298 1.00 82.31 91 TYR A N 1
ATOM 736 C CA . TYR A 1 91 ? -17.151 2.438 9.723 1.00 82.31 91 TYR A CA 1
ATOM 737 C C . TYR A 1 91 ? -16.091 3.331 10.394 1.00 82.31 91 TYR A C 1
ATOM 739 O O . TYR A 1 91 ? -16.430 4.298 11.075 1.00 82.31 91 TYR A O 1
ATOM 747 N N . GLU A 1 92 ? -14.806 3.050 10.173 1.00 82.69 92 GLU A N 1
ATOM 748 C CA . GLU A 1 92 ? -13.691 3.833 10.703 1.00 82.69 92 GLU A CA 1
ATOM 749 C C . GLU A 1 92 ? -13.149 4.788 9.637 1.00 82.69 92 GLU A C 1
ATOM 751 O O . GLU A 1 92 ? -12.573 4.371 8.635 1.00 82.69 92 GLU A O 1
ATOM 756 N N . THR A 1 93 ? -13.299 6.095 9.851 1.00 86.19 93 THR A N 1
ATOM 757 C CA . THR A 1 93 ? -12.964 7.120 8.841 1.00 86.19 93 THR A CA 1
ATOM 758 C C . THR A 1 93 ? -11.660 7.861 9.114 1.00 86.19 93 THR A C 1
ATOM 760 O O . THR A 1 93 ? -11.115 8.494 8.211 1.00 86.19 93 THR A O 1
ATOM 763 N N . ARG A 1 94 ? -11.112 7.743 10.331 1.00 87.12 94 ARG A N 1
ATOM 764 C CA . ARG A 1 94 ? -10.000 8.563 10.848 1.00 87.12 94 ARG A CA 1
ATOM 765 C C . ARG A 1 94 ? -8.795 8.690 9.911 1.00 87.12 94 ARG A C 1
ATOM 767 O O . ARG A 1 94 ? -8.202 9.759 9.834 1.00 87.12 94 ARG A O 1
ATOM 774 N N . PHE A 1 95 ? -8.415 7.610 9.229 1.00 88.19 95 PHE A N 1
ATOM 775 C CA . PHE A 1 95 ? -7.253 7.593 8.332 1.00 88.19 95 PHE A CA 1
ATOM 776 C C . PHE A 1 95 ? -7.624 7.455 6.852 1.00 88.19 95 PHE A C 1
ATOM 778 O O . PHE A 1 95 ? -6.734 7.479 6.005 1.00 88.19 95 PHE A O 1
ATOM 785 N N . VAL A 1 96 ? -8.908 7.299 6.519 1.00 88.50 96 VAL A N 1
ATOM 786 C CA . VAL A 1 96 ? -9.352 6.942 5.161 1.00 88.50 96 VAL A CA 1
ATOM 787 C C . VAL A 1 96 ? -8.995 8.036 4.158 1.00 88.50 96 VAL A C 1
ATOM 789 O O . VAL A 1 96 ? -8.404 7.744 3.118 1.00 88.50 96 VAL A O 1
ATOM 792 N N . GLU A 1 97 ? -9.292 9.295 4.479 1.00 91.25 97 GLU A N 1
ATOM 793 C CA . GLU A 1 97 ? -8.984 10.433 3.606 1.00 91.25 97 GLU A CA 1
ATOM 794 C C . GLU A 1 97 ? -7.473 10.585 3.392 1.00 91.25 97 GLU A C 1
ATOM 796 O O . GLU A 1 97 ? -7.004 10.677 2.255 1.00 91.25 97 GLU A O 1
ATOM 801 N N . THR A 1 98 ? -6.694 10.494 4.473 1.00 92.62 98 THR A N 1
ATOM 802 C CA . THR A 1 98 ? -5.230 10.551 4.419 1.00 92.62 98 THR A CA 1
ATOM 803 C C . THR A 1 98 ? -4.661 9.426 3.558 1.00 92.62 98 THR A C 1
ATOM 805 O O . THR A 1 98 ? -3.846 9.681 2.678 1.00 92.62 98 THR A O 1
ATOM 808 N N . LEU A 1 99 ? -5.114 8.182 3.743 1.00 91.56 99 LEU A N 1
ATOM 809 C CA . LEU A 1 99 ? -4.663 7.037 2.944 1.00 91.56 99 LEU A CA 1
ATOM 810 C C . LEU A 1 99 ? -5.002 7.214 1.456 1.00 91.56 99 LEU A C 1
ATOM 812 O O . LEU A 1 99 ? -4.149 6.971 0.602 1.00 91.56 99 LEU A O 1
ATOM 816 N N . ARG A 1 100 ? -6.205 7.696 1.124 1.00 90.94 100 ARG A N 1
ATOM 817 C CA . ARG A 1 100 ? -6.592 7.983 -0.269 1.00 90.94 100 ARG A CA 1
ATOM 818 C C . ARG A 1 100 ? -5.739 9.092 -0.889 1.00 90.94 100 ARG A C 1
ATOM 820 O O . ARG A 1 100 ? -5.316 8.954 -2.036 1.00 90.94 100 ARG A O 1
ATOM 827 N N . SER A 1 101 ? -5.430 10.140 -0.129 1.00 92.56 101 SER A N 1
ATOM 828 C CA . SER A 1 101 ? -4.526 11.212 -0.562 1.00 92.56 101 SER A CA 1
ATOM 829 C C . SER A 1 101 ? -3.116 10.683 -0.853 1.00 92.56 101 SER A C 1
ATOM 831 O O . SER A 1 101 ? -2.572 10.921 -1.930 1.00 92.56 101 SER A O 1
ATOM 833 N N . LEU A 1 102 ? -2.560 9.856 0.040 1.00 92.19 102 LEU A N 1
ATOM 834 C CA . LEU A 1 102 ? -1.251 9.221 -0.154 1.00 92.19 102 LEU A CA 1
ATOM 835 C C . LEU A 1 102 ? -1.217 8.332 -1.405 1.00 92.19 102 LEU A C 1
ATOM 837 O O . LEU A 1 102 ? -0.250 8.377 -2.166 1.00 92.19 102 LEU A O 1
ATOM 841 N N . ALA A 1 103 ? -2.273 7.548 -1.647 1.00 89.88 103 ALA A N 1
ATOM 842 C CA . ALA A 1 103 ? -2.393 6.745 -2.863 1.00 89.88 103 ALA A CA 1
ATOM 843 C C . ALA A 1 103 ? -2.423 7.623 -4.126 1.00 89.88 103 ALA A C 1
ATOM 845 O O . ALA A 1 103 ? -1.727 7.315 -5.091 1.00 89.88 103 ALA A O 1
ATOM 846 N N . SER A 1 104 ? -3.169 8.731 -4.104 1.00 89.81 104 SER A N 1
ATOM 847 C CA . SER A 1 104 ? -3.237 9.692 -5.214 1.00 89.81 104 SER A CA 1
ATOM 848 C C . SER A 1 104 ? -1.869 10.309 -5.532 1.00 89.81 104 SER A C 1
ATOM 850 O O . SER A 1 104 ? -1.449 10.325 -6.691 1.00 89.81 104 SER A O 1
ATOM 852 N N . ILE A 1 105 ? -1.120 10.726 -4.501 1.00 91.38 105 ILE A N 1
ATOM 853 C CA . ILE A 1 105 ? 0.243 11.257 -4.659 1.00 91.38 105 ILE A CA 1
ATOM 854 C C . ILE A 1 105 ? 1.146 10.217 -5.328 1.00 91.38 105 ILE A C 1
ATOM 856 O O . ILE A 1 105 ? 1.833 10.538 -6.295 1.00 91.38 105 ILE A O 1
ATOM 860 N N . LEU A 1 106 ? 1.117 8.963 -4.873 1.00 89.62 106 LEU A N 1
ATOM 861 C CA . LEU A 1 106 ? 1.938 7.902 -5.464 1.00 89.62 106 LEU A CA 1
ATOM 862 C C . LEU A 1 106 ? 1.574 7.623 -6.929 1.00 89.62 106 LEU A C 1
ATOM 864 O O . LEU A 1 106 ? 2.471 7.456 -7.752 1.00 89.62 106 LEU A O 1
ATOM 868 N N . VAL A 1 107 ? 0.283 7.606 -7.274 1.00 89.75 107 VAL A N 1
ATOM 869 C CA . VAL A 1 107 ? -0.172 7.432 -8.666 1.00 89.75 107 VAL A CA 1
ATOM 870 C C . VAL A 1 107 ? 0.279 8.599 -9.547 1.00 89.75 107 VAL A C 1
ATOM 872 O O . VAL A 1 107 ? 0.617 8.381 -10.705 1.00 89.75 107 VAL A O 1
ATOM 875 N N . SER A 1 108 ? 0.376 9.816 -9.003 1.00 89.12 108 SER A N 1
ATOM 876 C CA . SER A 1 108 ? 0.837 10.996 -9.751 1.00 89.12 108 SER A CA 1
ATOM 877 C C . SER A 1 108 ? 2.299 10.928 -10.214 1.00 89.12 108 SER A C 1
ATOM 879 O O . SER A 1 108 ? 2.722 11.744 -11.032 1.00 89.12 108 SER A O 1
ATOM 881 N N . PHE A 1 109 ? 3.080 9.968 -9.704 1.00 88.50 109 PHE A N 1
ATOM 882 C CA . PHE A 1 109 ? 4.453 9.729 -10.157 1.00 88.50 109 PHE A CA 1
ATOM 883 C C . PHE A 1 109 ? 4.513 8.930 -11.461 1.00 88.50 109 PHE A C 1
ATOM 885 O O . PHE A 1 109 ? 5.554 8.918 -12.115 1.00 88.50 109 PHE A O 1
ATOM 892 N N . LEU A 1 110 ? 3.420 8.257 -11.824 1.00 87.38 110 LEU A N 1
ATOM 893 C CA . LEU A 1 110 ? 3.297 7.528 -13.077 1.00 87.38 110 LEU A CA 1
ATOM 894 C C . LEU A 1 110 ? 3.052 8.491 -14.242 1.00 87.38 110 LEU A C 1
ATOM 896 O O . LEU A 1 110 ? 2.575 9.616 -14.066 1.00 87.38 110 LEU A O 1
ATOM 900 N N . SER A 1 111 ? 3.381 8.054 -15.456 1.00 82.75 111 SER A N 1
ATOM 901 C CA . SER A 1 111 ? 3.078 8.849 -16.644 1.00 82.75 111 SER A CA 1
ATOM 902 C C . SER A 1 111 ? 1.565 8.937 -16.887 1.00 82.75 111 SER A C 1
ATOM 904 O O . SER A 1 111 ? 0.788 8.113 -16.416 1.00 82.75 111 SER A O 1
ATOM 906 N N . LYS A 1 112 ? 1.125 9.926 -17.677 1.00 75.50 112 LYS A N 1
ATOM 907 C CA . LYS A 1 112 ? -0.301 10.199 -17.964 1.00 75.50 112 LYS A CA 1
ATOM 908 C C . LYS A 1 112 ? -1.091 8.987 -18.501 1.00 75.50 112 LYS A C 1
ATOM 910 O O . LYS A 1 112 ? -2.315 8.984 -18.418 1.00 75.50 112 LYS A O 1
ATOM 915 N N . TYR A 1 113 ? -0.408 7.995 -19.072 1.00 78.31 113 TYR A N 1
ATOM 916 C CA . TYR A 1 113 ? -1.012 6.799 -19.671 1.00 78.31 113 TYR A CA 1
ATOM 917 C C . TYR A 1 113 ? -0.782 5.526 -18.849 1.00 78.31 113 TYR A C 1
ATOM 919 O O . TYR A 1 113 ? -1.232 4.452 -19.240 1.00 78.31 113 TYR A O 1
ATOM 927 N N . GLU A 1 114 ? -0.091 5.637 -17.718 1.00 77.50 114 GLU A N 1
ATOM 928 C CA . GLU A 1 114 ? 0.139 4.542 -16.788 1.00 77.50 114 GLU A CA 1
ATOM 929 C C . GLU A 1 114 ? -0.808 4.679 -15.599 1.00 77.50 114 GLU A C 1
ATOM 931 O O . GLU A 1 114 ? -1.045 5.764 -15.071 1.00 77.50 114 GLU A O 1
ATOM 936 N N . GLY A 1 115 ? -1.360 3.551 -15.167 1.00 77.69 115 GLY A N 1
ATOM 937 C CA . GLY A 1 115 ? -2.273 3.500 -14.039 1.00 77.69 115 GLY A CA 1
ATOM 938 C C . GLY A 1 115 ? -2.009 2.273 -13.189 1.00 77.69 115 GLY A C 1
ATOM 939 O O . GLY A 1 115 ? -1.530 1.245 -13.669 1.00 77.69 115 GLY A O 1
ATOM 940 N N . VAL A 1 116 ? -2.355 2.375 -11.909 1.00 82.25 116 VAL A N 1
ATOM 941 C CA . VAL A 1 116 ? -2.366 1.218 -11.019 1.00 82.25 116 VAL A CA 1
ATOM 942 C C . VAL A 1 116 ? -3.752 0.601 -11.081 1.00 82.25 116 VAL A C 1
ATOM 944 O O . VAL A 1 116 ? -4.729 1.210 -10.653 1.00 82.25 116 VAL A O 1
ATOM 947 N N . GLN A 1 117 ? -3.842 -0.626 -11.586 1.00 80.06 117 GLN A N 1
ATOM 948 C CA . GLN A 1 117 ? -5.066 -1.404 -11.444 1.00 80.06 117 GLN A CA 1
ATOM 949 C C . GLN A 1 117 ? -5.307 -1.668 -9.955 1.00 80.06 117 GLN A C 1
ATOM 951 O O . GLN A 1 117 ? -4.471 -2.294 -9.296 1.00 80.06 117 GLN A O 1
ATOM 956 N N . LEU A 1 118 ? -6.428 -1.174 -9.436 1.00 76.12 118 LEU A N 1
ATOM 957 C CA . LEU A 1 118 ? -6.865 -1.424 -8.069 1.00 76.12 118 LEU A CA 1
ATOM 958 C C . LEU A 1 118 ? -7.605 -2.761 -8.011 1.00 76.12 118 LEU A C 1
ATOM 960 O O . LEU A 1 118 ? -8.364 -3.113 -8.916 1.00 76.12 118 LEU A O 1
ATOM 964 N N . GLU A 1 119 ? -7.357 -3.519 -6.953 1.00 65.00 119 GLU A N 1
ATOM 965 C CA . GLU A 1 119 ? -8.061 -4.770 -6.703 1.00 65.00 119 GLU A CA 1
ATOM 966 C C . GLU A 1 119 ? -9.384 -4.432 -6.004 1.00 65.00 119 GLU A C 1
ATOM 968 O O . GLU A 1 119 ? -9.388 -3.893 -4.903 1.00 65.00 119 GLU A O 1
ATOM 973 N N . LEU A 1 120 ? -10.509 -4.711 -6.672 1.00 55.88 120 LEU A N 1
ATOM 974 C CA . LEU A 1 120 ? -11.859 -4.540 -6.106 1.00 55.88 120 LEU A CA 1
ATOM 975 C C . LEU A 1 120 ? -12.179 -5.593 -5.035 1.00 55.88 120 LEU A C 1
ATOM 977 O O . LEU A 1 120 ? -13.101 -5.424 -4.243 1.00 55.88 120 LEU A O 1
ATOM 981 N N . PHE A 1 121 ? -11.429 -6.692 -5.035 1.00 53.81 121 PHE A N 1
ATOM 982 C CA . PHE A 1 121 ? -11.637 -7.839 -4.170 1.00 53.81 121 PHE A CA 1
ATOM 983 C C . PHE A 1 121 ? -10.366 -8.071 -3.370 1.00 53.81 121 PHE A C 1
ATOM 985 O O . PHE A 1 121 ? -9.308 -8.252 -3.965 1.00 53.81 121 PHE A O 1
ATOM 992 N N . ASP A 1 122 ? -10.464 -8.088 -2.040 1.00 56.22 122 ASP A N 1
ATOM 993 C CA . ASP A 1 122 ? -9.341 -8.502 -1.206 1.00 56.22 122 ASP A CA 1
ATOM 994 C C . ASP A 1 122 ? -9.132 -10.015 -1.373 1.00 56.22 122 ASP A C 1
ATOM 996 O O . ASP A 1 122 ? -9.975 -10.802 -0.928 1.00 56.22 122 ASP A O 1
ATOM 1000 N N . PRO A 1 123 ? -8.027 -10.461 -1.995 1.00 57.00 123 PRO A N 1
ATOM 1001 C CA . PRO A 1 123 ? -7.786 -11.880 -2.194 1.00 57.00 123 PRO A CA 1
ATOM 1002 C C . PRO A 1 123 ? -7.731 -12.638 -0.867 1.00 57.00 123 PRO A C 1
ATOM 1004 O O . PRO A 1 123 ? -8.060 -13.816 -0.863 1.00 57.00 123 PRO A O 1
ATOM 1007 N N . ASN A 1 124 ? -7.394 -12.000 0.262 1.00 58.38 124 ASN A N 1
ATOM 1008 C CA . ASN A 1 124 ? -7.388 -12.674 1.565 1.00 58.38 124 ASN A CA 1
ATOM 1009 C C . ASN A 1 124 ? -8.800 -12.988 2.074 1.00 58.38 124 ASN A C 1
ATOM 1011 O O . ASN A 1 124 ? -8.982 -13.994 2.753 1.00 58.38 124 ASN A O 1
ATOM 1015 N N . THR A 1 125 ? -9.792 -12.176 1.705 1.00 57.84 125 THR A N 1
ATOM 1016 C CA . THR A 1 125 ? -11.205 -12.412 2.027 1.00 57.84 125 THR A CA 1
ATOM 1017 C C . THR A 1 125 ? -11.759 -13.628 1.273 1.00 57.84 125 THR A C 1
ATOM 1019 O O . THR A 1 125 ? -12.536 -14.404 1.825 1.00 57.84 125 THR A O 1
ATOM 1022 N N . TYR A 1 126 ? -11.330 -13.836 0.023 1.00 55.28 126 TYR A N 1
ATOM 1023 C CA . TYR A 1 126 ? -11.782 -14.955 -0.821 1.00 55.28 126 TYR A CA 1
ATOM 1024 C C . TYR A 1 126 ? -10.853 -16.173 -0.780 1.00 55.28 126 TYR A C 1
ATOM 1026 O O . TYR A 1 126 ? -11.204 -17.253 -1.263 1.00 55.28 126 TYR A O 1
ATOM 1034 N N . HIS A 1 127 ? -9.664 -16.025 -0.199 1.00 55.53 127 HIS A N 1
ATOM 1035 C CA . HIS A 1 127 ? -8.728 -17.115 -0.006 1.00 55.53 127 HIS A CA 1
ATOM 1036 C C . HIS A 1 127 ? -9.247 -18.021 1.108 1.00 55.53 127 HIS A C 1
ATOM 1038 O O . HIS A 1 127 ? -9.097 -17.735 2.292 1.00 55.53 127 HIS A O 1
ATOM 1044 N N . THR A 1 128 ? -9.820 -19.159 0.733 1.00 59.41 128 THR A N 1
ATOM 1045 C CA . THR A 1 128 ? -10.145 -20.238 1.666 1.00 59.41 128 THR A CA 1
ATOM 1046 C C . THR A 1 128 ? -8.878 -21.066 1.904 1.00 59.41 128 THR A C 1
ATOM 1048 O O . THR A 1 128 ? -8.495 -21.863 1.039 1.00 59.41 128 THR A O 1
ATOM 1051 N N . PRO A 1 129 ? -8.165 -20.887 3.039 1.00 52.53 129 PRO A N 1
ATOM 1052 C CA . PRO A 1 129 ? -7.030 -21.744 3.347 1.00 52.53 129 PRO A CA 1
ATOM 1053 C C . PRO A 1 129 ? -7.533 -23.186 3.435 1.00 52.53 129 PRO A C 1
ATOM 1055 O O . PRO A 1 129 ? -8.560 -23.451 4.053 1.00 52.53 129 PRO A O 1
ATOM 1058 N N . PHE A 1 130 ? -6.823 -24.109 2.786 1.00 54.94 130 PHE A N 1
ATOM 1059 C CA . PHE A 1 130 ? -7.211 -25.522 2.687 1.00 54.94 130 PHE A CA 1
ATOM 1060 C C . PHE A 1 130 ? -8.490 -25.801 1.890 1.00 54.94 130 PHE A C 1
ATOM 1062 O O . PHE A 1 130 ? -9.043 -26.892 2.025 1.00 54.94 130 PHE A O 1
ATOM 1069 N N . ALA A 1 131 ? -8.932 -24.885 1.017 1.00 53.81 131 ALA A N 1
ATOM 1070 C CA . ALA A 1 131 ? -9.888 -25.253 -0.019 1.00 53.81 131 ALA A CA 1
ATOM 1071 C C . ALA A 1 131 ? -9.345 -26.481 -0.757 1.00 53.81 131 ALA A C 1
ATOM 1073 O O . ALA A 1 131 ? -8.303 -26.423 -1.423 1.00 53.81 131 ALA A O 1
ATOM 1074 N N . THR A 1 132 ? -10.030 -27.615 -0.612 1.00 58.16 132 THR A N 1
ATOM 1075 C CA . THR A 1 132 ? -9.828 -28.761 -1.486 1.00 58.16 132 THR A CA 1
ATOM 1076 C C . THR A 1 132 ? -10.016 -28.222 -2.888 1.00 58.16 132 THR A C 1
ATOM 1078 O O . THR A 1 132 ? -11.102 -27.755 -3.222 1.00 58.16 132 THR A O 1
ATOM 1081 N N . ARG A 1 133 ? -8.936 -28.193 -3.685 1.00 58.97 133 ARG A N 1
ATOM 1082 C CA . ARG A 1 133 ? -9.013 -27.770 -5.087 1.00 58.97 133 ARG A CA 1
ATOM 1083 C C . ARG A 1 133 ? -10.219 -28.486 -5.672 1.00 58.97 133 ARG A C 1
ATOM 1085 O O . ARG A 1 133 ? -10.234 -29.718 -5.674 1.00 58.97 133 ARG A O 1
ATOM 1092 N N . ALA A 1 134 ? -11.240 -27.727 -6.063 1.00 56.88 134 ALA A N 1
ATOM 1093 C CA . ALA A 1 134 ? -12.456 -28.282 -6.625 1.00 56.88 134 ALA A CA 1
ATOM 1094 C C . ALA A 1 134 ? -12.090 -28.828 -8.004 1.00 56.88 134 ALA A C 1
ATOM 1096 O O . ALA A 1 134 ? -12.209 -28.161 -9.025 1.00 56.88 134 ALA A O 1
ATOM 1097 N N . VAL A 1 135 ? -11.522 -30.029 -8.016 1.00 67.00 135 VAL A N 1
ATOM 1098 C CA . VAL A 1 135 ? -11.264 -30.763 -9.237 1.00 67.00 135 VAL A CA 1
ATOM 1099 C C . VAL A 1 135 ? -12.606 -31.351 -9.625 1.00 67.00 135 VAL A C 1
ATOM 1101 O O . VAL A 1 135 ? -13.142 -32.190 -8.894 1.00 67.00 135 VAL A O 1
ATOM 1104 N N . SER A 1 136 ? -13.162 -30.871 -10.735 1.00 75.38 136 SER A N 1
ATOM 1105 C CA . SER A 1 136 ? -14.421 -31.385 -11.256 1.00 75.38 136 SER A CA 1
ATOM 1106 C C . SER A 1 136 ? -14.335 -32.904 -11.417 1.00 75.38 136 SER A C 1
ATOM 1108 O O . SER A 1 136 ? -13.288 -33.451 -11.776 1.00 75.38 136 SER A O 1
ATOM 1110 N N . THR A 1 137 ? -15.429 -33.606 -11.126 1.00 78.56 137 THR A N 1
ATOM 1111 C CA . THR A 1 137 ? -15.503 -35.068 -11.271 1.00 78.56 137 THR A CA 1
ATOM 1112 C C . THR A 1 137 ? -15.137 -35.497 -12.688 1.00 78.56 137 THR A C 1
ATOM 1114 O O . THR A 1 137 ? -14.335 -36.408 -12.854 1.00 78.56 137 THR A O 1
ATOM 1117 N N . CYS A 1 138 ? -15.588 -34.746 -13.696 1.00 80.00 138 CYS A N 1
ATOM 1118 C CA . CYS A 1 138 ? -15.219 -34.968 -15.091 1.00 80.00 138 CYS A CA 1
ATOM 1119 C C . CYS A 1 138 ? -13.712 -34.816 -15.360 1.00 80.00 138 CYS A C 1
ATOM 1121 O O . CYS A 1 138 ? -13.162 -35.571 -16.157 1.00 80.00 138 CYS A O 1
ATOM 1123 N N . PHE A 1 139 ? -13.010 -33.894 -14.689 1.00 77.94 139 PHE A N 1
ATOM 1124 C CA . PHE A 1 139 ? -11.556 -33.782 -14.826 1.00 77.94 139 PHE A CA 1
ATOM 1125 C C . PHE A 1 139 ? -10.834 -34.943 -14.141 1.00 77.94 139 PHE A C 1
ATOM 1127 O O . PHE A 1 139 ? -9.850 -35.432 -14.685 1.00 77.94 139 PHE A O 1
ATOM 1134 N N . LYS A 1 140 ? -11.323 -35.422 -12.987 1.00 80.25 140 LYS A N 1
ATOM 1135 C CA . LYS A 1 140 ? -10.780 -36.634 -12.346 1.00 80.25 140 LYS A CA 1
ATOM 1136 C C . LYS A 1 140 ? -10.937 -37.851 -13.258 1.00 80.25 140 LYS A C 1
ATOM 1138 O O . LYS A 1 140 ? -9.956 -38.527 -13.533 1.00 80.25 140 LYS A O 1
ATOM 1143 N N . GLU A 1 141 ? -12.135 -38.057 -13.803 1.00 84.38 141 GLU A N 1
ATOM 1144 C CA . GLU A 1 141 ? -12.426 -39.144 -14.747 1.00 84.38 141 GLU A CA 1
ATOM 1145 C C . GLU A 1 141 ? -11.582 -39.056 -16.021 1.00 84.38 141 GLU A C 1
ATOM 1147 O O . GLU A 1 141 ? -11.090 -40.070 -16.518 1.00 84.38 141 GLU A O 1
ATOM 1152 N N . TRP A 1 142 ? -11.392 -37.845 -16.551 1.00 86.25 142 TRP A N 1
ATOM 1153 C CA . TRP A 1 142 ? -10.505 -37.620 -17.685 1.00 86.25 142 TRP A CA 1
ATOM 1154 C C . TRP A 1 142 ? -9.056 -37.966 -17.338 1.00 86.25 142 TRP A C 1
ATOM 1156 O O . TRP A 1 142 ? -8.401 -38.642 -18.125 1.00 86.25 142 TRP A O 1
ATOM 1166 N N . LEU A 1 143 ? -8.568 -37.553 -16.165 1.00 84.06 143 LEU A N 1
ATOM 1167 C CA . LEU A 1 143 ? -7.190 -37.776 -15.722 1.00 84.06 143 LEU A CA 1
ATOM 1168 C C . LEU A 1 143 ? -6.889 -39.258 -15.449 1.00 84.06 143 LEU A C 1
ATOM 1170 O O . LEU A 1 143 ? -5.793 -39.721 -15.770 1.00 84.06 143 LEU A O 1
ATOM 1174 N N . ASP A 1 144 ? -7.863 -40.001 -14.921 1.00 81.94 144 ASP A N 1
ATOM 1175 C CA . ASP A 1 144 ? -7.775 -41.452 -14.709 1.00 81.94 144 ASP A CA 1
ATOM 1176 C C . ASP A 1 144 ? -7.740 -42.224 -16.035 1.00 81.94 144 ASP A C 1
ATOM 1178 O O . ASP A 1 144 ? -7.058 -43.241 -16.160 1.00 81.94 144 ASP A O 1
ATOM 1182 N N . ARG A 1 145 ? -8.453 -41.725 -17.053 1.00 86.31 145 ARG A N 1
ATOM 1183 C CA . ARG A 1 145 ? -8.467 -42.295 -18.411 1.00 86.31 145 ARG A CA 1
ATOM 1184 C C . ARG A 1 145 ? -7.378 -41.720 -19.316 1.00 86.31 145 ARG A C 1
ATOM 1186 O O . ARG A 1 145 ? -7.258 -42.142 -20.467 1.00 86.31 145 ARG A O 1
ATOM 1193 N N . PHE A 1 146 ? -6.602 -40.753 -18.832 1.00 84.38 146 PHE A N 1
ATOM 1194 C CA . PHE A 1 146 ? -5.586 -40.090 -19.629 1.00 84.38 146 PHE A CA 1
ATOM 1195 C C . PHE A 1 146 ? -4.405 -41.032 -19.852 1.00 84.38 146 PHE A C 1
ATOM 1197 O O . PHE A 1 146 ? -3.773 -41.517 -18.911 1.00 84.38 146 PHE A O 1
ATOM 1204 N N . ASP A 1 147 ? -4.078 -41.282 -21.118 1.00 85.75 147 ASP A N 1
ATOM 1205 C CA . ASP A 1 147 ? -2.959 -42.142 -21.481 1.00 85.75 147 ASP A CA 1
ATOM 1206 C C . ASP A 1 147 ? -1.623 -41.420 -21.256 1.00 85.75 147 ASP A C 1
ATOM 1208 O O . ASP A 1 147 ? -1.008 -40.834 -22.155 1.00 85.75 147 ASP A O 1
ATOM 1212 N N . TRP A 1 148 ? -1.153 -41.489 -20.012 1.00 82.31 148 TRP A N 1
ATOM 1213 C CA . TRP A 1 148 ? 0.123 -40.926 -19.591 1.00 82.31 148 TRP A CA 1
ATOM 1214 C C . TRP A 1 148 ? 1.312 -41.499 -20.358 1.00 82.31 148 TRP A C 1
ATOM 1216 O O . TRP A 1 148 ? 2.323 -40.808 -20.500 1.00 82.31 148 TRP A O 1
ATOM 1226 N N . ARG A 1 149 ? 1.226 -42.739 -20.855 1.00 78.94 149 ARG A N 1
ATOM 1227 C CA . ARG A 1 149 ? 2.314 -43.358 -21.623 1.00 78.94 149 ARG A CA 1
ATOM 1228 C C . ARG A 1 149 ? 2.417 -42.702 -22.990 1.00 78.94 149 ARG A C 1
ATOM 1230 O O . ARG A 1 149 ? 3.500 -42.239 -23.348 1.00 78.94 149 ARG A O 1
ATOM 1237 N N . ARG A 1 150 ? 1.296 -42.570 -23.700 1.00 79.25 150 ARG A N 1
ATOM 1238 C CA . ARG A 1 150 ? 1.255 -41.895 -25.002 1.00 79.25 150 ARG A CA 1
ATOM 1239 C C . ARG A 1 150 ? 1.587 -40.413 -24.882 1.00 79.25 150 ARG A C 1
ATOM 1241 O O . ARG A 1 150 ? 2.360 -39.902 -25.690 1.00 79.25 150 ARG A O 1
ATOM 1248 N N . PHE A 1 151 ? 1.095 -39.738 -23.844 1.00 79.12 151 PHE A N 1
ATOM 1249 C CA . PHE A 1 151 ? 1.460 -38.348 -23.570 1.00 79.12 151 PHE A CA 1
ATOM 1250 C C . PHE A 1 151 ? 2.963 -38.191 -23.326 1.00 79.12 151 PHE A C 1
ATOM 1252 O O . PHE A 1 151 ? 3.588 -37.347 -23.958 1.00 79.12 151 PHE A O 1
ATOM 1259 N N . ARG A 1 152 ? 3.576 -39.026 -22.475 1.00 78.19 152 ARG A N 1
ATOM 1260 C CA . ARG A 1 152 ? 5.026 -38.972 -22.215 1.00 78.19 152 ARG A CA 1
ATOM 1261 C C . ARG A 1 152 ? 5.855 -39.297 -23.452 1.00 78.19 152 ARG A C 1
ATOM 1263 O O . ARG A 1 152 ? 6.857 -38.626 -23.655 1.00 78.19 152 ARG A O 1
ATOM 1270 N N . GLN A 1 153 ? 5.430 -40.252 -24.279 1.00 78.25 153 GLN A N 1
ATOM 1271 C CA . GLN A 1 153 ? 6.079 -40.563 -25.559 1.00 78.25 153 GLN A CA 1
ATOM 1272 C C . GLN A 1 153 ? 5.985 -39.395 -26.544 1.00 78.25 153 GLN A C 1
ATOM 1274 O O . GLN A 1 153 ? 6.971 -39.038 -27.188 1.00 78.25 153 GLN A O 1
ATOM 1279 N N . THR A 1 154 ? 4.817 -38.754 -26.617 1.00 74.69 154 THR A N 1
ATOM 1280 C CA . THR A 1 154 ? 4.603 -37.569 -27.458 1.00 74.69 154 THR A CA 1
ATOM 1281 C C . THR A 1 154 ? 5.426 -36.395 -26.938 1.00 74.69 154 THR A C 1
ATOM 1283 O O . THR A 1 154 ? 6.034 -35.688 -27.726 1.00 74.69 154 THR A O 1
ATOM 1286 N N . LEU A 1 155 ? 5.524 -36.226 -25.619 1.00 72.12 155 LEU A N 1
ATOM 1287 C CA . LEU A 1 155 ? 6.294 -35.166 -24.974 1.00 72.12 155 LEU A CA 1
ATOM 1288 C C . LEU A 1 155 ? 7.805 -35.402 -25.078 1.00 72.12 155 LEU A C 1
ATOM 1290 O O . LEU A 1 155 ? 8.547 -34.439 -25.232 1.00 72.12 155 LEU A O 1
ATOM 1294 N N . SER A 1 156 ? 8.279 -36.652 -25.047 1.00 68.50 156 SER A N 1
ATOM 1295 C CA . SER A 1 156 ? 9.674 -36.987 -25.355 1.00 68.50 156 SER A CA 1
ATOM 1296 C C . SER A 1 156 ? 9.994 -36.788 -26.833 1.00 68.50 156 SER A C 1
ATOM 1298 O O . SER A 1 156 ? 11.060 -36.269 -27.141 1.00 68.50 156 SER A O 1
ATOM 1300 N N . ALA A 1 157 ? 9.068 -37.128 -27.736 1.00 70.19 157 ALA A N 1
ATOM 1301 C CA . ALA A 1 157 ? 9.215 -36.856 -29.164 1.00 70.19 157 ALA A CA 1
ATOM 1302 C C . ALA A 1 157 ? 9.225 -35.344 -29.444 1.00 70.19 157 ALA A C 1
ATOM 1304 O O . ALA A 1 157 ? 10.079 -34.866 -30.179 1.00 70.19 157 ALA A O 1
ATOM 1305 N N . TRP A 1 158 ? 8.352 -34.578 -28.783 1.00 64.75 158 TRP A N 1
ATOM 1306 C CA . TRP A 1 158 ? 8.354 -33.116 -28.823 1.00 64.75 158 TRP A CA 1
ATOM 1307 C C . TRP A 1 158 ? 9.655 -32.545 -28.255 1.00 64.75 158 TRP A C 1
ATOM 1309 O O . TRP A 1 158 ? 10.325 -31.776 -28.925 1.00 64.75 158 TRP A O 1
ATOM 1319 N N . LYS A 1 159 ? 10.087 -32.962 -27.059 1.00 61.22 159 LYS A N 1
ATOM 1320 C CA . LYS A 1 159 ? 11.370 -32.527 -26.479 1.00 61.22 159 LYS A CA 1
ATOM 1321 C C . LYS A 1 159 ? 12.573 -32.878 -27.355 1.00 61.22 159 LYS A C 1
ATOM 1323 O O . LYS A 1 159 ? 13.530 -32.122 -27.356 1.00 61.22 159 LYS A O 1
ATOM 1328 N N . ALA A 1 160 ? 12.530 -33.987 -28.092 1.00 63.59 160 ALA A N 1
ATOM 1329 C CA . ALA A 1 160 ? 13.571 -34.344 -29.052 1.00 63.59 160 ALA A CA 1
ATOM 1330 C C . ALA A 1 160 ? 13.542 -33.469 -30.321 1.00 63.59 160 ALA A C 1
ATOM 1332 O O . ALA A 1 160 ? 14.574 -33.300 -30.960 1.00 63.59 160 ALA A O 1
ATOM 1333 N N . GLN A 1 161 ? 12.384 -32.899 -30.675 1.00 64.12 161 GLN A N 1
ATOM 1334 C CA . GLN A 1 161 ? 12.237 -31.933 -31.772 1.00 64.12 161 GLN A CA 1
ATOM 1335 C C . GLN A 1 161 ? 12.648 -30.508 -31.370 1.00 64.12 161 GLN A C 1
ATOM 1337 O O . GLN A 1 161 ? 13.034 -29.721 -32.231 1.00 64.12 161 GLN A O 1
ATOM 1342 N N . PHE A 1 162 ? 12.605 -30.175 -30.078 1.00 52.72 162 PHE A N 1
ATOM 1343 C CA . PHE A 1 162 ? 13.104 -28.906 -29.556 1.00 52.72 162 PHE A CA 1
ATOM 1344 C C . PHE A 1 162 ? 14.550 -29.064 -29.084 1.00 52.72 162 PHE A C 1
ATOM 1346 O O . PHE A 1 162 ? 14.810 -29.461 -27.948 1.00 52.72 162 PHE A O 1
ATOM 1353 N N . THR A 1 163 ? 15.510 -28.677 -29.925 1.00 55.53 163 THR A N 1
ATOM 1354 C CA . THR A 1 163 ? 16.811 -28.255 -29.401 1.00 55.53 163 THR A CA 1
ATOM 1355 C C . THR A 1 163 ? 16.553 -27.125 -28.398 1.00 55.53 163 THR A C 1
ATOM 1357 O O . THR A 1 163 ? 15.845 -26.170 -28.733 1.00 55.53 163 THR A O 1
ATOM 1360 N N . PRO A 1 164 ? 17.052 -27.210 -27.150 1.00 48.41 164 PRO A N 1
ATOM 1361 C CA . PRO A 1 164 ? 16.974 -26.078 -26.245 1.00 48.41 164 PRO A CA 1
ATOM 1362 C C . PRO A 1 164 ? 17.662 -24.914 -26.949 1.00 48.41 164 PRO A C 1
ATOM 1364 O O . PRO A 1 164 ? 18.836 -25.015 -27.302 1.00 48.41 164 PRO A O 1
ATOM 1367 N N . VAL A 1 165 ? 16.909 -23.847 -27.213 1.00 46.00 165 VAL A N 1
ATOM 1368 C CA . VAL A 1 165 ? 17.454 -22.621 -27.787 1.00 46.00 165 VAL A CA 1
ATOM 1369 C C . VAL A 1 165 ? 18.521 -22.14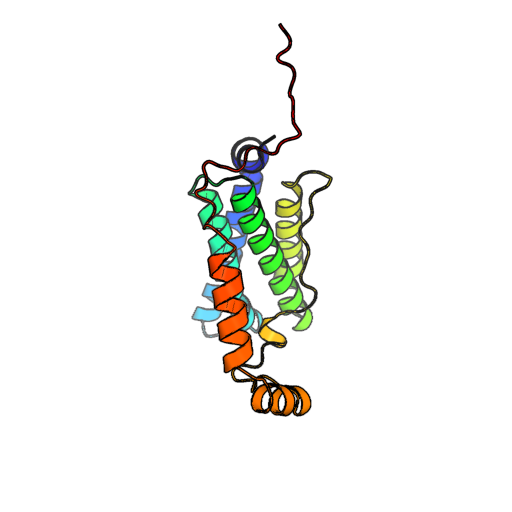3 -26.811 1.00 46.00 165 VAL A C 1
ATOM 1371 O O . VAL A 1 165 ? 18.214 -21.610 -25.745 1.00 46.00 165 VAL A O 1
ATOM 1374 N N . THR A 1 166 ? 19.790 -22.376 -27.136 1.00 42.97 166 THR A N 1
ATOM 1375 C CA . THR A 1 166 ? 20.867 -21.625 -26.511 1.00 42.97 166 THR A CA 1
ATOM 1376 C C . THR A 1 166 ? 20.598 -20.172 -26.880 1.00 42.97 166 THR A C 1
ATOM 1378 O O . THR A 1 166 ? 20.348 -19.850 -28.043 1.00 42.97 166 THR A O 1
ATOM 1381 N N . PHE A 1 167 ? 20.576 -19.295 -25.877 1.00 44.47 167 PHE A N 1
ATOM 1382 C CA . PHE A 1 167 ? 20.180 -17.882 -25.960 1.00 44.47 167 PHE A CA 1
ATOM 1383 C C . PHE A 1 167 ? 20.976 -17.026 -26.980 1.00 44.47 167 PHE A C 1
ATOM 1385 O O . PHE A 1 167 ? 20.812 -15.813 -27.031 1.00 44.47 167 PHE A O 1
ATOM 1392 N N . CYS A 1 168 ? 21.806 -17.634 -27.829 1.00 42.38 168 CYS A N 1
ATOM 1393 C CA . CYS A 1 168 ? 22.561 -17.003 -28.906 1.00 42.38 168 CYS A CA 1
ATOM 1394 C C . CYS A 1 168 ? 21.871 -17.061 -30.287 1.00 42.38 168 CYS A C 1
ATOM 1396 O O . CYS A 1 168 ? 22.437 -16.547 -31.246 1.00 42.38 168 CYS A O 1
ATOM 1398 N N . GLN A 1 169 ? 20.686 -17.673 -30.427 1.00 41.16 169 GLN A N 1
ATOM 1399 C CA . GLN A 1 169 ? 20.033 -17.868 -31.739 1.00 41.16 169 GLN A CA 1
ATOM 1400 C C . GLN A 1 169 ? 18.674 -17.176 -31.931 1.00 41.16 169 GLN A C 1
ATOM 1402 O O . GLN A 1 169 ? 17.987 -17.440 -32.915 1.00 41.16 169 GLN A O 1
ATOM 1407 N N . LEU A 1 170 ? 18.306 -16.214 -31.081 1.00 39.06 170 LEU A N 1
ATOM 1408 C CA . LEU A 1 170 ? 17.244 -15.258 -31.422 1.00 39.06 170 LEU A CA 1
ATOM 1409 C C . LEU A 1 170 ? 17.812 -14.130 -32.299 1.00 39.06 170 LEU A C 1
ATOM 1411 O O . LEU A 1 170 ? 17.827 -12.968 -31.904 1.00 39.06 170 LEU A O 1
ATOM 1415 N N . SER A 1 171 ? 18.269 -14.463 -33.511 1.00 39.19 171 SER A N 1
ATOM 1416 C CA . SER A 1 171 ? 18.201 -13.489 -34.599 1.00 39.19 171 SER A CA 1
ATOM 1417 C C . SER A 1 171 ? 16.815 -13.633 -35.218 1.00 39.19 171 SER A C 1
ATOM 1419 O O . SER A 1 171 ? 16.475 -14.619 -35.873 1.00 39.19 171 SER A O 1
ATOM 1421 N N . ILE A 1 172 ? 15.951 -12.661 -34.939 1.00 39.81 172 ILE A N 1
ATOM 1422 C CA . ILE A 1 172 ? 14.701 -12.514 -35.673 1.00 39.81 172 ILE A CA 1
ATOM 1423 C C . ILE A 1 172 ? 15.109 -12.211 -37.117 1.00 39.81 172 ILE A C 1
ATOM 1425 O O . ILE A 1 172 ? 15.513 -11.092 -37.438 1.00 39.81 172 ILE A O 1
ATOM 1429 N N . LYS A 1 173 ? 15.041 -13.219 -37.994 1.00 40.22 173 LYS A N 1
ATOM 1430 C CA . LYS A 1 173 ? 15.029 -13.013 -39.445 1.00 40.22 173 LYS A CA 1
ATOM 1431 C C . LYS A 1 173 ? 13.864 -12.071 -39.754 1.00 40.22 173 LYS A C 1
ATOM 1433 O O . LYS A 1 173 ? 12.716 -12.501 -39.741 1.00 40.22 173 LYS A O 1
ATOM 1438 N N . GLY A 1 174 ? 14.159 -10.793 -39.985 1.00 39.97 174 GLY A N 1
ATOM 1439 C CA . GLY A 1 174 ? 13.152 -9.815 -40.404 1.00 39.97 174 GLY A CA 1
ATOM 1440 C C . GLY A 1 174 ? 13.406 -8.361 -40.012 1.00 39.97 174 GLY A C 1
ATOM 1441 O O . GLY A 1 174 ? 12.830 -7.483 -40.641 1.00 39.97 174 GLY A O 1
ATOM 1442 N N . LEU A 1 175 ? 14.279 -8.068 -39.043 1.00 34.31 175 LEU A N 1
ATOM 1443 C CA . LEU A 1 175 ? 14.634 -6.683 -38.700 1.00 34.31 175 LEU A CA 1
ATOM 1444 C C . LEU A 1 175 ? 15.994 -6.316 -39.297 1.00 34.31 175 LEU A C 1
ATOM 1446 O O . LEU A 1 175 ? 17.026 -6.346 -38.633 1.00 34.31 175 LEU A O 1
ATOM 1450 N N . VAL A 1 176 ? 15.979 -5.971 -40.585 1.00 35.12 176 VAL A N 1
ATOM 1451 C CA . VAL A 1 176 ? 17.032 -5.139 -41.172 1.00 35.12 176 VAL A CA 1
ATOM 1452 C C . VAL A 1 176 ? 16.816 -3.735 -40.615 1.00 35.12 176 VAL A C 1
ATOM 1454 O O . VAL A 1 176 ? 15.904 -3.036 -41.044 1.00 35.12 176 VAL A O 1
ATOM 1457 N N . ILE A 1 177 ? 17.623 -3.332 -39.637 1.00 40.25 177 ILE A N 1
ATOM 1458 C CA . ILE A 1 177 ? 17.822 -1.909 -39.356 1.00 40.25 177 ILE A CA 1
ATOM 1459 C C . ILE A 1 177 ? 18.895 -1.467 -40.355 1.00 40.25 177 ILE A C 1
ATOM 1461 O O . ILE A 1 177 ? 20.039 -1.909 -40.219 1.00 40.25 177 ILE A O 1
ATOM 1465 N N . PRO A 1 178 ? 18.567 -0.684 -41.399 1.00 41.62 178 PRO A N 1
ATOM 1466 C CA . PRO A 1 178 ? 19.601 -0.119 -42.245 1.00 41.62 178 PRO A CA 1
ATOM 1467 C C . PRO A 1 178 ? 20.448 0.812 -41.378 1.00 41.62 178 PRO A C 1
ATOM 1469 O O . PRO A 1 178 ? 19.930 1.732 -40.747 1.00 41.62 178 PRO A O 1
ATOM 1472 N N . ALA A 1 179 ? 21.752 0.546 -41.327 1.00 40.44 179 ALA A N 1
ATOM 1473 C CA . ALA A 1 179 ? 22.707 1.497 -40.792 1.00 40.44 179 ALA A CA 1
ATOM 1474 C C . ALA A 1 179 ? 22.701 2.714 -41.725 1.00 40.44 179 ALA A C 1
ATOM 1476 O O . ALA A 1 179 ? 23.234 2.659 -42.833 1.00 40.44 179 ALA A O 1
ATOM 1477 N N . SER A 1 180 ? 22.031 3.787 -41.313 1.00 43.34 180 SER A N 1
ATOM 1478 C CA . SER A 1 180 ? 22.208 5.093 -41.934 1.00 43.34 180 SER A CA 1
ATOM 1479 C C . SER A 1 180 ? 23.593 5.613 -41.551 1.00 43.34 180 SER A C 1
ATOM 1481 O O . SER A 1 180 ? 23.837 5.881 -40.374 1.00 43.34 180 SER A O 1
ATOM 1483 N N . SER A 1 181 ? 24.454 5.633 -42.572 1.00 41.25 181 SER A N 1
ATOM 1484 C CA . SER A 1 181 ? 25.621 6.499 -42.822 1.00 41.25 181 SER A CA 1
ATOM 1485 C C . SER A 1 181 ? 25.905 7.605 -41.812 1.00 41.25 181 SER A C 1
ATOM 1487 O O . SER A 1 181 ? 24.980 8.423 -41.598 1.00 41.25 181 SER A O 1
#

Foldseek 3Di:
DQLLCCCVPVVVVVLVVLLVVLVVLQVVLVVCVVVVVPDVLNVLVNVLSVQLNVLSVCSVPDDDGSVSNVVSLLSNLQSLQVSLVVCVVVVHNPCNVVSVVSSVSSQVSDPPPDGRDHDPDDVVVVDDVPPPPPCDPVNVVCVVVPPPVVVVVVVVVVVVVDDPPPVPPPPPVPDDPPPDD

Radius of gyration: 24.66 Å; chains: 1; bounding box: 43×59×68 Å

Secondary structure (DSSP, 8-state):
--HHHIIIIISHHHHHHHHHHHHHHHHHHHHHHHTS---HHHHHHHHHHHHHHHHHHHHHHS---HHHHHHHHHHHHHHHHHHHHHHHHTT--TTHHHHHHHHHHHHTTS-TT------SS-HHHH--TT------HHHHHHHHS--HHHHHHHHHHHHHH-----TT----TT-------

pLDDT: mean 76.84, std 16.2, range [34.31, 93.62]

Sequence (181 aa):
MSLYYTIKIDRWSDFKSVVSTVKEIAEEVRKEYRRKQKTLVSMIAVRPIKAIISPLSLLMNHRYSDEAAFNLLSSAVRRIHCLALELESNYETRFVETLRSLASILVSFLSKYEGVQLELFDPNTYHTPFATRAVSTCFKEWLDRFDWRRFRQTLSAWKAQFTPVTFCQLSIKGLVIPASS